Protein AF-A0A834IUK8-F1 (afdb_monomer_lite)

Radius of gyration: 31.17 Å; chains: 1; bounding box: 56×44×109 Å

Sequence (143 aa):
MDMNEETIYEDIDDLLKRHRQEKKDLQAKIQSLKKSIPKGDKKKKKELTDEIAQLERDLEDRHTRELKEVKGTEVELIGNSDTCSESIGDNINENLTEKVPTKVSRAQKRREKKEHEAREREKRILEQAEKNREGPRMEIVYI

pLDDT: mean 74.66, std 20.08, range [35.12, 96.44]

Foldseek 3Di:
DDDPPPVPPQDPVNLVVVLVVVVVVLVVVLVVLCVVDDPPCVPSVVVSVVVSVVVVVVSVVVSVVVVCVSVVVVVVVPPDDDDDDDDPPDPPDPPPPPPPPPPQDPVNVVVVVVVVVVVVVVVVVVVVVVVVCVDPVVPPPPD

Structure (mmCIF, N/CA/C/O backbone):
data_AF-A0A834IUK8-F1
#
_entry.id   AF-A0A834IUK8-F1
#
loop_
_atom_site.group_PDB
_atom_site.id
_atom_site.type_symbol
_atom_site.label_atom_id
_atom_site.label_alt_id
_atom_site.label_comp_id
_atom_site.label_asym_id
_atom_site.label_entity_id
_atom_site.label_seq_id
_atom_site.pdbx_PDB_ins_code
_atom_site.Cartn_x
_atom_site.Cartn_y
_atom_site.Cartn_z
_atom_site.occupancy
_atom_site.B_iso_or_equiv
_atom_site.auth_seq_id
_atom_site.auth_comp_id
_atom_site.auth_asym_id
_atom_site.auth_atom_id
_atom_site.pdbx_PDB_model_num
ATOM 1 N N . MET A 1 1 ? 13.316 -19.960 -39.740 1.00 37.41 1 MET A N 1
ATOM 2 C CA . MET A 1 1 ? 14.353 -19.043 -39.233 1.00 37.41 1 MET A CA 1
ATOM 3 C C . MET A 1 1 ? 13.622 -18.096 -38.315 1.00 37.41 1 MET A C 1
ATOM 5 O O . MET A 1 1 ? 13.048 -17.123 -38.782 1.00 37.41 1 MET A O 1
ATOM 9 N N . ASP A 1 2 ? 13.525 -18.500 -37.055 1.00 50.50 2 ASP A N 1
ATOM 10 C CA . ASP A 1 2 ? 12.909 -17.719 -35.991 1.00 50.50 2 ASP A CA 1
ATOM 11 C C . ASP A 1 2 ? 13.930 -16.689 -35.532 1.00 50.50 2 ASP A C 1
ATOM 13 O O . ASP A 1 2 ? 14.931 -17.072 -34.942 1.00 50.50 2 ASP A O 1
ATOM 17 N N . MET A 1 3 ? 13.713 -15.416 -35.855 1.00 45.50 3 MET A N 1
ATOM 18 C CA . MET A 1 3 ? 14.480 -14.292 -35.308 1.00 45.50 3 MET A CA 1
ATOM 19 C C . MET A 1 3 ? 13.555 -13.072 -35.201 1.00 45.50 3 MET A C 1
ATOM 21 O O . MET A 1 3 ? 13.805 -12.032 -35.800 1.00 45.50 3 MET A O 1
ATOM 25 N N . ASN A 1 4 ? 12.454 -13.212 -34.457 1.00 51.38 4 ASN A N 1
ATOM 26 C CA . ASN A 1 4 ? 11.762 -12.053 -33.890 1.00 51.38 4 ASN A CA 1
ATOM 27 C C . ASN A 1 4 ? 12.427 -11.734 -32.549 1.00 51.38 4 ASN A C 1
ATOM 29 O O . ASN A 1 4 ? 11.867 -11.991 -31.489 1.00 51.38 4 ASN A O 1
ATOM 33 N N . GLU A 1 5 ? 13.650 -11.222 -32.613 1.00 48.97 5 GLU A N 1
ATOM 34 C CA . GLU A 1 5 ? 14.310 -10.582 -31.475 1.00 48.97 5 GLU A CA 1
ATOM 35 C C . GLU A 1 5 ? 14.328 -9.079 -31.756 1.00 48.97 5 GLU A C 1
ATOM 37 O O . GLU A 1 5 ? 15.355 -8.435 -31.947 1.00 48.97 5 GLU A O 1
ATOM 42 N N . GLU A 1 6 ? 13.120 -8.533 -31.890 1.00 45.31 6 GLU A N 1
ATOM 43 C CA . GLU A 1 6 ? 12.898 -7.099 -31.945 1.00 45.31 6 GLU A CA 1
ATOM 44 C C . GLU A 1 6 ? 13.083 -6.605 -30.509 1.00 45.31 6 GLU A C 1
ATOM 46 O O . GLU A 1 6 ? 12.185 -6.690 -29.671 1.00 45.31 6 GLU A O 1
ATOM 51 N N . THR A 1 7 ? 14.308 -6.199 -30.179 1.00 47.12 7 THR A N 1
ATOM 52 C CA . THR A 1 7 ? 14.605 -5.485 -28.939 1.00 47.12 7 THR A CA 1
ATOM 53 C C . THR A 1 7 ? 13.817 -4.181 -28.969 1.00 47.12 7 THR A C 1
ATOM 55 O O . THR A 1 7 ? 14.258 -3.186 -29.546 1.00 47.12 7 THR A O 1
ATOM 58 N N . ILE A 1 8 ? 12.609 -4.212 -28.406 1.00 50.94 8 ILE A N 1
ATOM 59 C CA . ILE A 1 8 ? 11.775 -3.036 -28.187 1.00 50.94 8 ILE A CA 1
ATOM 60 C C . ILE A 1 8 ? 12.541 -2.175 -27.185 1.00 50.94 8 ILE A C 1
ATOM 62 O O . ILE A 1 8 ? 12.572 -2.472 -25.992 1.00 50.94 8 ILE A O 1
ATOM 66 N N . TYR A 1 9 ? 13.199 -1.131 -27.682 1.00 56.94 9 TYR A N 1
ATOM 67 C CA . TYR A 1 9 ? 13.652 -0.032 -26.844 1.00 56.94 9 TYR A CA 1
ATOM 68 C C . TYR A 1 9 ? 12.386 0.640 -26.295 1.00 56.94 9 TYR A C 1
ATOM 70 O O . TYR A 1 9 ? 11.760 1.444 -26.982 1.00 56.94 9 TYR A O 1
ATOM 78 N N . GLU A 1 10 ? 11.946 0.230 -25.100 1.00 64.56 10 GLU A N 1
ATOM 79 C CA . GLU A 1 10 ? 10.909 0.951 -24.358 1.00 64.56 10 GLU A CA 1
ATOM 80 C C . GLU A 1 10 ? 11.438 2.367 -24.101 1.00 64.56 10 GLU A C 1
ATOM 82 O O . GLU A 1 10 ? 12.472 2.542 -23.453 1.00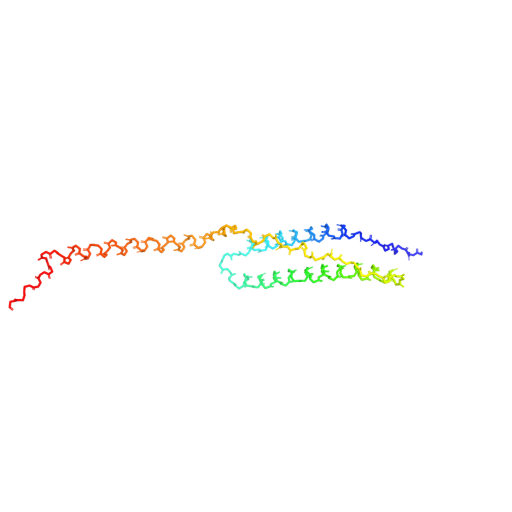 64.56 10 GLU A O 1
ATOM 87 N N . ASP A 1 11 ? 10.738 3.374 -24.626 1.00 80.06 11 ASP A N 1
ATOM 88 C CA . ASP A 1 11 ? 11.012 4.771 -24.302 1.00 80.06 11 ASP A CA 1
ATOM 89 C C . ASP A 1 11 ? 10.885 4.968 -22.781 1.00 80.06 11 ASP A C 1
ATOM 91 O O . ASP A 1 11 ? 9.982 4.411 -22.145 1.00 80.06 11 ASP A O 1
ATOM 95 N N . ILE A 1 12 ? 11.777 5.762 -22.181 1.00 84.00 12 ILE A N 1
ATOM 96 C CA . ILE A 1 12 ? 11.806 6.016 -20.730 1.00 84.00 12 ILE A CA 1
ATOM 97 C C . ILE A 1 12 ? 10.436 6.519 -20.256 1.00 84.00 12 ILE A C 1
ATOM 99 O O . ILE A 1 12 ? 9.963 6.151 -19.177 1.00 84.00 12 ILE A O 1
ATOM 103 N N . ASP A 1 13 ? 9.758 7.317 -21.080 1.00 83.44 13 ASP A N 1
ATOM 104 C CA . ASP A 1 13 ? 8.420 7.820 -20.787 1.00 83.44 13 ASP A CA 1
ATOM 105 C C . ASP A 1 13 ? 7.361 6.712 -20.733 1.00 83.44 13 ASP A C 1
ATOM 107 O O . ASP A 1 13 ? 6.478 6.738 -19.865 1.00 83.44 13 ASP A O 1
ATOM 111 N N . ASP A 1 14 ? 7.440 5.723 -21.621 1.00 87.62 14 ASP A N 1
ATOM 112 C CA . ASP A 1 14 ? 6.528 4.581 -21.643 1.00 87.62 14 ASP A CA 1
ATOM 113 C C . ASP A 1 14 ? 6.815 3.612 -20.491 1.00 87.62 14 ASP A C 1
ATOM 115 O O . ASP A 1 14 ? 5.875 3.173 -19.815 1.00 87.62 14 ASP A O 1
ATOM 119 N N . LEU A 1 15 ? 8.091 3.408 -20.151 1.00 88.38 15 LEU A N 1
ATOM 120 C CA . LEU A 1 15 ? 8.514 2.689 -18.948 1.00 88.38 15 LEU A CA 1
ATOM 121 C C . LEU A 1 15 ? 7.920 3.330 -17.681 1.00 88.38 15 LEU A C 1
ATOM 123 O O . LEU A 1 15 ? 7.297 2.659 -16.853 1.00 88.38 15 LEU A O 1
ATOM 127 N N . LEU A 1 16 ? 8.017 4.657 -17.548 1.00 88.44 16 LEU A N 1
ATOM 128 C CA . LEU A 1 16 ? 7.452 5.391 -16.411 1.00 88.44 16 LEU A CA 1
ATOM 129 C C . LEU A 1 16 ? 5.916 5.356 -16.382 1.00 88.44 16 LEU A C 1
ATOM 131 O O . LEU A 1 16 ? 5.311 5.372 -15.301 1.00 88.44 16 LEU A O 1
ATOM 135 N N . LYS A 1 17 ? 5.241 5.336 -17.539 1.00 92.94 17 LYS A N 1
ATOM 136 C CA . LYS A 1 17 ? 3.782 5.129 -17.605 1.00 92.94 17 LYS A CA 1
ATOM 137 C C . LYS A 1 17 ? 3.416 3.730 -17.111 1.00 92.94 17 LYS A C 1
ATOM 139 O O . LYS A 1 17 ? 2.500 3.618 -16.290 1.00 92.94 17 LYS A O 1
ATOM 144 N N . ARG A 1 18 ? 4.152 2.696 -17.532 1.00 93.75 18 ARG A N 1
ATOM 145 C CA . ARG A 1 18 ? 3.969 1.315 -17.065 1.00 93.75 18 ARG A CA 1
ATOM 146 C C . ARG A 1 18 ? 4.185 1.206 -15.558 1.00 93.75 18 ARG A C 1
ATOM 148 O O . ARG A 1 18 ? 3.300 0.712 -14.864 1.00 93.75 18 ARG A O 1
ATOM 155 N N . HIS A 1 19 ? 5.264 1.776 -15.015 1.00 94.56 19 HIS A N 1
ATOM 156 C CA . HIS A 1 19 ? 5.522 1.797 -13.565 1.00 94.56 19 HIS A CA 1
A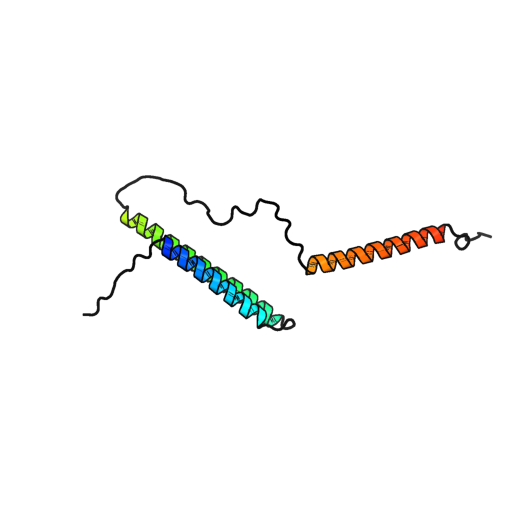TOM 157 C C . HIS A 1 19 ? 4.380 2.442 -12.777 1.00 94.56 19 HIS A C 1
ATOM 159 O O . HIS A 1 19 ? 3.934 1.912 -11.756 1.00 94.56 19 HIS A O 1
ATOM 165 N N . ARG A 1 20 ? 3.849 3.571 -13.265 1.00 95.44 20 ARG A N 1
ATOM 166 C CA . ARG A 1 20 ? 2.686 4.236 -12.656 1.00 95.44 20 ARG A CA 1
ATOM 167 C C . ARG A 1 20 ? 1.441 3.355 -12.679 1.00 95.44 20 ARG A C 1
ATOM 169 O O . ARG A 1 20 ? 0.687 3.360 -11.704 1.00 95.44 20 ARG A O 1
ATOM 176 N N . GLN A 1 21 ? 1.212 2.632 -13.770 1.00 95.31 21 GLN A N 1
ATOM 177 C CA . GLN A 1 21 ? 0.079 1.722 -13.893 1.00 95.31 21 GLN A CA 1
ATOM 178 C C . GLN A 1 21 ? 0.227 0.522 -12.950 1.00 95.31 21 GLN A C 1
ATOM 180 O O . GLN A 1 21 ? -0.675 0.255 -12.160 1.00 95.31 21 GLN A O 1
ATOM 185 N N . GLU A 1 22 ? 1.398 -0.109 -12.916 1.00 94.19 22 GLU A N 1
ATOM 186 C CA . GLU A 1 22 ? 1.690 -1.229 -12.017 1.00 94.19 22 GLU A CA 1
ATOM 187 C C . GLU A 1 22 ? 1.541 -0.845 -10.539 1.00 94.19 22 GLU A C 1
ATOM 189 O O . GLU A 1 22 ? 0.959 -1.600 -9.758 1.00 94.19 22 GLU A O 1
ATOM 194 N N . LYS A 1 23 ? 1.984 0.360 -10.145 1.00 95.50 23 LYS A N 1
ATOM 195 C CA . LYS A 1 23 ? 1.766 0.873 -8.782 1.00 95.50 23 LYS A CA 1
ATOM 196 C C . LYS A 1 23 ? 0.274 1.019 -8.464 1.00 95.50 23 LYS A C 1
ATOM 198 O O . LYS A 1 23 ? -0.152 0.665 -7.363 1.00 95.50 23 LYS A O 1
ATOM 203 N N . LYS A 1 24 ? -0.543 1.507 -9.407 1.00 96.44 24 LYS A N 1
ATOM 204 C CA . LYS A 1 24 ? -2.004 1.615 -9.223 1.00 96.44 24 LYS A CA 1
ATOM 205 C C . LYS A 1 24 ? -2.661 0.243 -9.090 1.00 96.44 24 LYS A C 1
ATOM 207 O O . LYS A 1 24 ? -3.468 0.048 -8.178 1.00 96.44 24 LYS A O 1
ATOM 212 N N . ASP A 1 25 ? -2.292 -0.699 -9.947 1.00 95.06 25 ASP A N 1
ATOM 213 C CA . ASP A 1 25 ? -2.856 -2.049 -9.952 1.00 95.06 25 ASP A CA 1
ATOM 214 C C . ASP A 1 25 ? -2.472 -2.821 -8.688 1.00 95.06 25 ASP A C 1
ATOM 216 O O . ASP A 1 25 ? -3.320 -3.478 -8.072 1.00 95.06 25 ASP A O 1
ATOM 220 N N . LEU A 1 26 ? -1.231 -2.656 -8.216 1.00 95.19 26 LEU A N 1
ATOM 221 C CA . LEU A 1 26 ? -0.795 -3.209 -6.940 1.00 95.19 26 LEU A CA 1
ATOM 222 C C . LEU A 1 26 ? -1.619 -2.634 -5.781 1.00 95.19 26 LEU A C 1
ATOM 224 O O . LEU A 1 26 ? -2.128 -3.394 -4.958 1.00 95.19 26 LEU A O 1
ATOM 228 N N . GLN A 1 27 ? -1.839 -1.317 -5.732 1.00 96.19 27 GLN A N 1
ATOM 229 C CA . GLN A 1 27 ? -2.666 -0.700 -4.688 1.00 96.19 27 GLN A CA 1
ATOM 230 C C . GLN A 1 27 ? -4.127 -1.178 -4.735 1.00 96.19 27 GLN A C 1
ATOM 232 O O . GLN A 1 27 ? -4.724 -1.442 -3.685 1.00 96.19 27 GLN A O 1
ATOM 237 N N . ALA A 1 28 ? -4.707 -1.353 -5.925 1.00 95.81 28 ALA A N 1
ATOM 238 C CA . ALA A 1 28 ? -6.045 -1.923 -6.080 1.00 95.81 28 ALA A CA 1
ATOM 239 C C . ALA A 1 28 ? -6.110 -3.368 -5.549 1.00 95.81 28 ALA A C 1
ATOM 241 O O . ALA A 1 28 ? -7.016 -3.712 -4.776 1.00 95.81 28 ALA A O 1
ATOM 242 N N . LYS A 1 29 ? -5.107 -4.192 -5.876 1.00 95.38 29 LYS A N 1
ATOM 243 C CA . LYS A 1 29 ? -4.969 -5.565 -5.371 1.00 95.38 29 LYS A CA 1
ATOM 244 C C . LYS A 1 29 ? -4.826 -5.593 -3.848 1.00 95.38 29 LYS A C 1
ATOM 246 O O . LYS A 1 29 ? -5.571 -6.316 -3.186 1.00 95.38 29 LYS A O 1
ATOM 251 N N . ILE A 1 30 ? -3.961 -4.754 -3.276 1.00 93.69 30 ILE A N 1
ATOM 252 C CA . ILE A 1 30 ? -3.771 -4.608 -1.824 1.00 93.69 30 ILE A CA 1
ATOM 253 C C . ILE A 1 30 ? -5.094 -4.263 -1.133 1.00 93.69 30 ILE A C 1
ATOM 255 O O . ILE A 1 30 ? -5.431 -4.842 -0.099 1.00 93.69 30 ILE A O 1
ATOM 259 N N . GLN A 1 31 ? -5.869 -3.326 -1.682 1.00 94.12 31 GLN A N 1
ATOM 260 C CA . GLN A 1 31 ? -7.162 -2.956 -1.105 1.00 94.12 31 GLN A CA 1
ATOM 261 C C . GLN A 1 31 ? -8.167 -4.110 -1.141 1.00 94.12 31 GLN A C 1
ATOM 263 O O . GLN A 1 31 ? -8.905 -4.292 -0.172 1.00 94.12 31 GLN A O 1
ATOM 268 N N . SER A 1 32 ? -8.199 -4.885 -2.227 1.00 93.12 32 SER A N 1
ATOM 269 C CA . SER A 1 32 ? -9.041 -6.080 -2.335 1.00 93.12 32 SER A CA 1
ATOM 270 C C . SER A 1 32 ? -8.651 -7.135 -1.293 1.00 93.12 32 SER A C 1
ATOM 272 O O . SER A 1 32 ? -9.495 -7.581 -0.514 1.00 93.12 32 SER A O 1
ATOM 274 N N . LEU A 1 33 ? -7.353 -7.435 -1.181 1.00 88.75 33 LEU A N 1
ATOM 275 C CA . LEU A 1 33 ? -6.805 -8.374 -0.198 1.00 88.75 33 LEU A CA 1
ATOM 276 C C . LEU A 1 33 ? -7.097 -7.935 1.242 1.00 88.75 33 LEU A C 1
ATOM 278 O O . LEU A 1 33 ? -7.543 -8.728 2.063 1.00 88.75 33 LEU A O 1
ATOM 282 N N . LYS A 1 34 ? -6.948 -6.646 1.562 1.00 91.25 34 LYS A N 1
ATOM 283 C CA . LYS A 1 34 ? -7.290 -6.116 2.894 1.00 91.25 34 LYS A CA 1
ATOM 284 C C . LYS A 1 34 ? -8.780 -6.255 3.223 1.00 91.25 34 LYS A C 1
ATOM 286 O O . LYS A 1 34 ? -9.124 -6.382 4.398 1.00 91.25 34 LYS A O 1
ATOM 291 N N . LYS A 1 35 ? -9.664 -6.191 2.220 1.00 90.69 35 LYS A N 1
ATOM 292 C CA . LYS A 1 35 ? -11.122 -6.318 2.391 1.00 90.69 35 LYS A CA 1
ATOM 293 C C . LYS A 1 35 ? -11.581 -7.769 2.532 1.00 90.69 35 LYS A C 1
ATOM 295 O O . LYS A 1 35 ? -12.602 -7.990 3.177 1.00 90.69 35 LYS A O 1
ATOM 300 N N . SER A 1 36 ? -10.860 -8.733 1.957 1.00 89.75 36 SER A N 1
ATOM 301 C CA . SER A 1 36 ? -11.225 -10.153 2.036 1.00 89.75 36 SER A CA 1
ATOM 302 C C . SER A 1 36 ? -10.977 -10.759 3.422 1.00 89.75 36 SER A C 1
ATOM 304 O O . SER A 1 36 ? -11.632 -11.736 3.785 1.00 89.75 36 SER A O 1
ATOM 306 N N . ILE A 1 37 ? -10.088 -10.168 4.231 1.00 90.00 37 ILE A N 1
ATOM 307 C CA . ILE A 1 37 ? -9.819 -10.643 5.593 1.00 90.00 37 ILE A CA 1
ATOM 308 C C . ILE A 1 37 ? -10.924 -10.187 6.564 1.00 90.00 37 ILE A C 1
ATOM 310 O O . ILE A 1 37 ? -11.161 -8.983 6.726 1.00 90.00 37 ILE A O 1
ATOM 314 N N . PRO A 1 38 ? -11.546 -11.111 7.318 1.00 91.56 38 PRO A N 1
ATOM 315 C CA . PRO A 1 38 ? -12.455 -10.762 8.403 1.00 91.56 38 PRO A CA 1
ATOM 316 C C . PRO A 1 38 ? -11.763 -9.948 9.507 1.00 91.56 38 PRO A C 1
ATOM 318 O O . PRO A 1 38 ? -10.639 -10.231 9.913 1.00 91.56 38 PRO A O 1
ATOM 321 N N . LYS A 1 39 ? -12.473 -8.972 10.090 1.00 86.19 39 LYS A N 1
ATOM 322 C CA . LYS A 1 39 ? -11.921 -8.027 11.089 1.00 86.19 39 LYS A CA 1
ATOM 323 C C . LYS A 1 39 ? -11.303 -8.684 12.338 1.00 86.19 39 LYS A C 1
ATOM 325 O O . LYS A 1 39 ? -10.510 -8.035 13.017 1.00 86.19 39 LYS A O 1
ATOM 330 N N . GLY A 1 40 ? -11.692 -9.919 12.659 1.00 86.94 40 GLY A N 1
ATOM 331 C CA . GLY A 1 40 ? -11.226 -10.665 13.832 1.00 86.94 40 GLY A CA 1
ATOM 332 C C . GLY A 1 40 ? -10.015 -11.570 13.587 1.00 86.94 40 GLY A C 1
ATOM 333 O O . GLY A 1 40 ? -9.383 -11.989 14.555 1.00 86.94 40 GLY A O 1
ATOM 334 N N . ASP A 1 41 ? -9.661 -11.851 12.330 1.00 91.31 41 ASP A N 1
ATOM 335 C CA . ASP A 1 41 ? -8.596 -12.802 11.999 1.00 91.31 41 ASP A CA 1
ATOM 336 C C . ASP A 1 41 ? -7.222 -12.111 12.014 1.00 91.31 41 ASP A C 1
ATOM 338 O O . ASP A 1 41 ? -6.682 -11.666 10.998 1.00 91.31 41 ASP A O 1
ATOM 342 N N . LYS A 1 42 ? -6.673 -11.949 13.225 1.00 90.75 42 LYS A N 1
ATOM 343 C CA . LYS A 1 42 ? -5.404 -11.239 13.455 1.00 90.75 42 LYS A CA 1
ATOM 344 C C . LYS A 1 42 ? -4.208 -11.934 12.807 1.00 90.75 42 LYS A C 1
ATOM 346 O O . LYS A 1 42 ? -3.278 -11.241 12.401 1.00 90.75 42 LYS A O 1
ATOM 351 N N . LYS A 1 43 ? -4.229 -13.268 12.725 1.00 92.50 43 LYS A N 1
ATOM 352 C CA . LYS A 1 43 ? -3.129 -14.053 12.158 1.00 92.50 43 LYS A CA 1
ATOM 353 C C . LYS A 1 43 ? -3.024 -13.791 10.659 1.00 92.50 43 LYS A C 1
ATOM 355 O O . LYS A 1 43 ? -2.001 -13.277 10.218 1.00 92.50 43 LYS A O 1
ATOM 360 N N . LYS A 1 44 ? -4.126 -13.981 9.926 1.00 90.75 44 LYS A N 1
ATOM 361 C CA . LYS A 1 44 ? -4.168 -13.692 8.486 1.00 90.75 44 LYS A CA 1
ATOM 362 C C . LYS A 1 44 ? -3.883 -12.232 8.182 1.00 90.75 44 LYS A C 1
ATOM 364 O O . LYS A 1 44 ? -3.193 -11.932 7.223 1.00 90.75 44 LYS A O 1
ATOM 369 N N . LYS A 1 45 ? -4.368 -11.302 9.012 1.00 92.12 45 LYS A N 1
ATOM 370 C CA . LYS A 1 45 ? -4.075 -9.874 8.835 1.00 92.12 45 LYS A CA 1
ATOM 371 C C . LYS A 1 45 ? -2.584 -9.553 8.946 1.00 92.12 45 LYS A C 1
ATOM 373 O O . LYS A 1 45 ? -2.115 -8.677 8.223 1.00 92.12 45 LYS A O 1
ATOM 378 N N . LYS A 1 46 ? -1.863 -10.217 9.852 1.00 92.88 46 LYS A N 1
ATOM 379 C CA . LYS A 1 46 ? -0.414 -10.056 9.981 1.00 92.88 46 LYS A CA 1
ATOM 380 C C . LYS A 1 46 ? 0.297 -10.626 8.754 1.00 92.88 46 LYS A C 1
ATOM 382 O O . LYS A 1 46 ? 1.010 -9.880 8.103 1.00 92.88 46 LYS A O 1
ATOM 387 N N . GLU A 1 47 ? -0.001 -11.875 8.400 1.00 93.50 47 GLU A N 1
ATOM 388 C CA . GLU A 1 47 ? 0.567 -12.548 7.222 1.00 93.50 47 GLU A CA 1
ATOM 389 C C . GLU A 1 47 ? 0.354 -11.724 5.945 1.00 93.50 47 GLU A C 1
ATOM 391 O O . GLU A 1 47 ? 1.308 -11.453 5.227 1.00 93.50 47 GLU A O 1
ATOM 396 N N . LEU A 1 48 ? -0.861 -11.210 5.721 1.00 93.56 48 LEU A N 1
ATOM 397 C CA . LEU A 1 48 ? -1.135 -10.355 4.566 1.00 93.56 48 LEU A CA 1
ATOM 398 C C . LEU A 1 48 ? -0.395 -9.015 4.627 1.00 93.56 48 LEU A C 1
ATOM 400 O O . LEU A 1 48 ? -0.037 -8.476 3.592 1.00 93.56 48 LEU A O 1
ATOM 404 N N . THR A 1 49 ? -0.172 -8.446 5.814 1.00 91.94 49 THR A N 1
ATOM 405 C CA . THR A 1 49 ? 0.603 -7.198 5.935 1.00 91.94 49 THR A CA 1
ATOM 406 C C . THR A 1 49 ? 2.068 -7.428 5.570 1.00 91.94 49 THR A C 1
ATOM 408 O O . THR A 1 49 ? 2.641 -6.606 4.859 1.00 91.94 49 THR A O 1
ATOM 411 N N . ASP A 1 50 ? 2.640 -8.546 6.017 1.00 93.44 50 ASP A N 1
ATOM 412 C CA . ASP A 1 50 ? 4.016 -8.936 5.705 1.00 93.44 50 ASP A CA 1
ATOM 413 C C . ASP A 1 50 ? 4.162 -9.236 4.196 1.00 93.44 50 ASP A C 1
ATOM 415 O O . ASP A 1 50 ? 5.084 -8.736 3.554 1.00 93.44 50 ASP A O 1
ATOM 419 N N . GLU A 1 51 ? 3.196 -9.949 3.602 1.00 94.31 51 GLU A N 1
ATOM 420 C CA . GLU A 1 51 ? 3.140 -10.218 2.156 1.00 94.31 51 GLU A CA 1
ATOM 421 C C . GLU A 1 51 ? 3.007 -8.927 1.332 1.00 94.31 51 GLU A C 1
ATOM 423 O O . GLU A 1 51 ? 3.702 -8.750 0.336 1.00 94.31 51 GLU A O 1
ATOM 428 N N . ILE A 1 52 ? 2.159 -7.984 1.756 1.00 93.62 52 ILE A N 1
ATOM 429 C CA . ILE A 1 52 ? 2.025 -6.679 1.090 1.00 93.62 52 ILE A CA 1
ATOM 430 C C . ILE A 1 52 ? 3.355 -5.920 1.109 1.00 93.62 52 ILE A C 1
ATOM 432 O O . ILE A 1 52 ? 3.747 -5.369 0.085 1.00 93.62 52 ILE A O 1
ATOM 436 N N . ALA A 1 53 ? 4.056 -5.914 2.246 1.00 92.38 53 ALA A N 1
ATOM 437 C CA . ALA A 1 53 ? 5.346 -5.241 2.365 1.00 92.38 53 ALA A CA 1
ATOM 438 C C . ALA A 1 53 ? 6.413 -5.871 1.455 1.00 92.38 53 ALA A C 1
ATOM 440 O O . ALA A 1 53 ? 7.264 -5.157 0.924 1.00 92.38 53 ALA A O 1
ATOM 441 N N . GLN A 1 54 ? 6.363 -7.191 1.261 1.00 95.50 54 GLN A N 1
ATOM 442 C CA . GLN A 1 54 ? 7.220 -7.881 0.302 1.00 95.50 54 GLN A CA 1
ATOM 443 C C . GLN A 1 54 ? 6.868 -7.496 -1.140 1.00 95.50 54 GLN A C 1
ATOM 445 O O . GLN A 1 54 ? 7.748 -7.080 -1.882 1.00 95.50 54 GLN A O 1
ATOM 450 N N . LEU A 1 55 ? 5.586 -7.534 -1.517 1.00 93.25 55 LEU A N 1
ATOM 451 C CA . LEU A 1 55 ? 5.138 -7.175 -2.868 1.00 93.25 55 LEU A CA 1
ATOM 452 C C . LEU A 1 55 ? 5.467 -5.722 -3.248 1.00 93.25 55 LEU A C 1
ATOM 454 O O . LEU A 1 55 ? 5.823 -5.454 -4.393 1.00 93.25 55 LEU A O 1
ATOM 458 N N . GLU A 1 56 ? 5.335 -4.781 -2.309 1.00 93.06 56 GLU A N 1
ATOM 459 C CA . GLU A 1 56 ? 5.691 -3.374 -2.534 1.00 93.06 56 GLU A CA 1
ATOM 460 C C . GLU A 1 56 ? 7.203 -3.198 -2.724 1.00 93.06 56 GLU A C 1
ATOM 462 O O . GLU A 1 56 ? 7.620 -2.448 -3.606 1.00 93.06 56 GLU A O 1
ATOM 467 N N . ARG A 1 57 ? 8.019 -3.921 -1.947 1.00 94.44 57 ARG A N 1
ATOM 468 C CA . ARG A 1 57 ? 9.480 -3.907 -2.084 1.00 94.44 57 ARG A CA 1
ATOM 469 C C . ARG A 1 57 ? 9.927 -4.507 -3.409 1.00 94.44 57 ARG A C 1
ATOM 471 O O . ARG A 1 57 ? 10.668 -3.861 -4.133 1.00 94.44 57 ARG A O 1
ATOM 478 N N . ASP A 1 58 ? 9.428 -5.691 -3.748 1.00 94.31 58 ASP A N 1
ATOM 479 C CA . ASP A 1 58 ? 9.798 -6.384 -4.981 1.00 94.31 58 ASP A CA 1
ATOM 480 C C . ASP A 1 58 ? 9.423 -5.548 -6.216 1.00 94.31 58 ASP A C 1
ATOM 482 O O . ASP A 1 58 ? 10.152 -5.523 -7.207 1.00 94.31 58 ASP A O 1
ATOM 486 N N . LEU A 1 59 ? 8.294 -4.827 -6.173 1.00 94.81 59 LEU A N 1
ATOM 487 C CA . LEU A 1 59 ? 7.912 -3.917 -7.251 1.00 94.81 59 LEU A CA 1
ATOM 488 C C . LEU A 1 59 ? 8.899 -2.750 -7.387 1.00 94.81 59 LEU A C 1
ATOM 490 O O . LEU A 1 59 ? 9.339 -2.463 -8.497 1.00 94.81 59 LEU A O 1
ATOM 494 N N . GLU A 1 60 ? 9.250 -2.102 -6.277 1.00 92.62 60 GLU A N 1
ATOM 495 C CA . GLU A 1 60 ? 10.184 -0.973 -6.269 1.00 92.62 60 GLU A CA 1
ATOM 496 C C . GLU A 1 60 ? 11.599 -1.405 -6.686 1.00 92.62 60 GLU A C 1
ATOM 498 O O . GLU A 1 60 ? 12.235 -0.745 -7.506 1.00 92.62 60 GLU A O 1
ATOM 503 N N . ASP A 1 61 ? 12.071 -2.556 -6.210 1.00 93.69 61 ASP A N 1
ATOM 504 C CA . ASP A 1 61 ? 13.367 -3.121 -6.589 1.00 93.69 61 ASP A CA 1
ATOM 505 C C . ASP A 1 61 ? 13.417 -3.422 -8.097 1.00 93.69 61 ASP A C 1
ATOM 507 O O . ASP A 1 61 ? 14.408 -3.113 -8.763 1.00 93.69 61 ASP A O 1
ATOM 511 N N . ARG A 1 62 ? 12.328 -3.943 -8.681 1.00 94.25 62 ARG A N 1
ATOM 512 C CA . ARG A 1 62 ? 12.232 -4.120 -10.140 1.00 94.25 62 ARG A CA 1
ATOM 513 C C . ARG A 1 62 ? 12.234 -2.787 -10.882 1.00 94.25 62 ARG A C 1
ATOM 515 O O . ARG A 1 62 ? 13.021 -2.635 -11.809 1.00 94.25 62 ARG A O 1
ATOM 522 N N . HIS A 1 63 ? 11.414 -1.819 -10.466 1.00 93.62 63 HIS A N 1
ATOM 523 C CA . HIS A 1 63 ? 11.342 -0.498 -11.112 1.00 93.62 63 HIS A CA 1
ATOM 524 C C . HIS A 1 63 ? 12.686 0.232 -11.059 1.00 93.62 63 HIS A C 1
ATOM 526 O O . HIS A 1 63 ? 13.126 0.797 -12.058 1.00 93.62 63 HIS A O 1
ATOM 532 N N . THR A 1 64 ? 13.380 0.178 -9.922 1.00 90.00 64 THR A N 1
ATOM 533 C CA . THR A 1 64 ? 14.704 0.795 -9.763 1.00 90.00 64 THR A CA 1
ATOM 534 C C . THR A 1 64 ? 15.763 0.111 -10.623 1.00 90.00 64 THR A C 1
ATOM 536 O O . THR A 1 64 ? 16.623 0.798 -11.174 1.00 90.00 64 THR A O 1
ATOM 539 N N . ARG 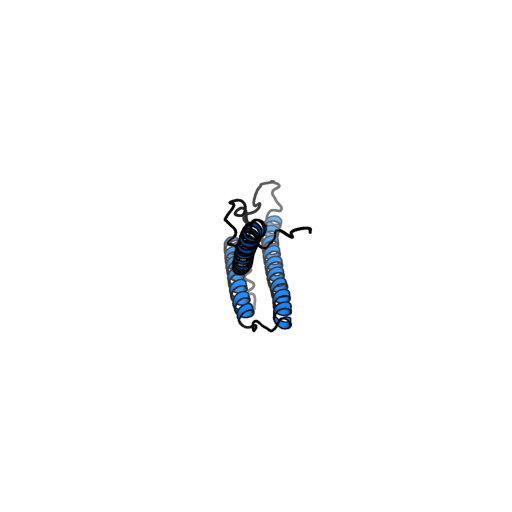A 1 65 ? 15.707 -1.219 -10.771 1.00 90.50 65 ARG A N 1
ATOM 540 C CA . ARG A 1 65 ? 16.596 -1.960 -11.668 1.00 90.50 65 ARG A CA 1
ATOM 541 C C . ARG A 1 65 ? 16.333 -1.614 -13.131 1.00 90.50 65 ARG A C 1
ATOM 543 O O . ARG A 1 65 ? 17.284 -1.272 -13.818 1.00 90.50 65 ARG A O 1
ATOM 550 N N . GLU A 1 66 ? 15.077 -1.614 -13.571 1.00 88.81 66 GLU A N 1
ATOM 551 C CA . GLU A 1 66 ? 14.696 -1.255 -14.946 1.00 88.81 66 GLU A CA 1
ATOM 552 C C . GLU A 1 66 ? 15.158 0.171 -15.297 1.00 88.81 66 GLU A C 1
ATOM 554 O O . G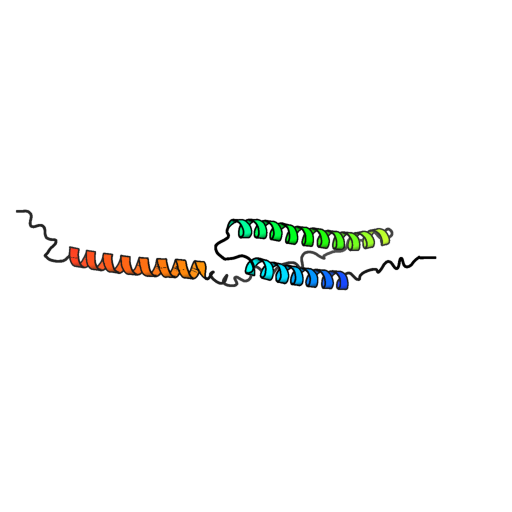LU A 1 66 ? 15.752 0.399 -16.345 1.00 88.81 66 GLU A O 1
ATOM 559 N N . LEU A 1 67 ? 14.996 1.132 -14.378 1.00 87.50 67 LEU A N 1
ATOM 560 C CA . LEU A 1 67 ? 15.500 2.497 -14.575 1.00 87.50 67 LEU A CA 1
ATOM 561 C C . LEU A 1 67 ? 17.031 2.571 -14.637 1.00 87.50 67 LEU A C 1
ATOM 563 O O . LEU A 1 67 ? 17.570 3.396 -15.372 1.00 87.50 67 LEU A O 1
ATOM 567 N N . LYS A 1 68 ? 17.742 1.753 -13.852 1.00 87.12 68 LYS A N 1
ATOM 568 C CA . LYS A 1 68 ? 19.210 1.678 -13.904 1.00 87.12 68 LYS A CA 1
ATOM 569 C C . LYS A 1 68 ? 19.698 1.023 -15.186 1.00 87.12 68 LYS A C 1
ATOM 571 O O . LYS A 1 68 ? 20.710 1.468 -15.706 1.00 87.12 68 LYS A O 1
ATOM 576 N N . GLU A 1 69 ? 19.008 -0.003 -15.671 1.00 85.31 69 GLU A N 1
ATOM 577 C CA . GLU A 1 69 ? 19.332 -0.679 -16.926 1.00 85.31 69 GLU A CA 1
ATOM 578 C C . GLU A 1 69 ? 19.186 0.296 -18.091 1.00 85.31 69 GLU A C 1
ATOM 580 O O . GLU A 1 69 ? 20.158 0.497 -18.805 1.00 85.31 69 GLU A O 1
ATOM 585 N N . VAL A 1 70 ? 18.062 1.014 -18.200 1.00 80.06 70 VAL A N 1
ATOM 586 C CA . VAL A 1 70 ? 17.867 1.990 -19.286 1.00 80.06 70 VAL A CA 1
ATOM 587 C C . VAL A 1 70 ? 18.885 3.139 -19.223 1.00 80.06 70 VAL A C 1
ATOM 589 O O . VAL A 1 70 ? 19.510 3.467 -20.231 1.00 80.06 70 VAL A O 1
ATOM 592 N N . LYS A 1 71 ? 19.151 3.693 -18.031 1.00 74.19 71 LYS A N 1
ATOM 593 C CA . LYS A 1 71 ? 20.186 4.731 -17.846 1.00 74.19 71 LYS A CA 1
ATOM 594 C C . LYS A 1 71 ? 21.608 4.207 -18.079 1.00 74.19 71 LYS A C 1
ATOM 596 O O . LYS A 1 71 ? 22.457 4.930 -18.581 1.00 74.19 71 LYS A O 1
ATOM 601 N N . GLY A 1 72 ? 21.890 2.966 -17.693 1.00 63.53 72 GLY A N 1
ATOM 602 C CA . GLY A 1 72 ? 23.192 2.323 -17.875 1.00 63.53 72 GLY A CA 1
ATOM 603 C C . GLY A 1 72 ? 23.471 1.990 -19.338 1.00 63.53 72 GLY A C 1
ATOM 604 O O . GLY A 1 72 ? 24.581 2.218 -19.810 1.00 63.53 72 GLY A O 1
ATOM 605 N N . THR A 1 73 ? 22.452 1.546 -20.080 1.00 57.97 73 THR A N 1
ATOM 606 C CA . THR A 1 73 ? 22.545 1.339 -21.530 1.00 57.97 73 THR A CA 1
ATOM 607 C C . THR A 1 73 ? 22.756 2.647 -22.286 1.00 57.97 73 THR A C 1
ATOM 609 O O . THR A 1 73 ? 23.484 2.666 -23.274 1.00 57.97 73 THR A O 1
ATOM 612 N N . GLU A 1 74 ? 22.199 3.760 -21.797 1.00 55.06 74 GLU A N 1
ATOM 613 C CA . GLU A 1 74 ? 22.461 5.092 -22.354 1.00 55.06 74 GLU A CA 1
ATOM 614 C C . GLU A 1 74 ? 23.942 5.487 -22.188 1.00 55.06 74 GLU A C 1
ATOM 616 O O . GLU A 1 74 ? 24.549 6.023 -23.112 1.00 55.06 74 GLU A O 1
ATOM 621 N N . VAL A 1 75 ? 24.572 5.128 -21.062 1.00 52.88 75 VAL A N 1
ATOM 622 C CA . VAL A 1 75 ? 25.998 5.399 -20.797 1.00 52.88 75 VAL A CA 1
ATOM 623 C C . VAL A 1 75 ? 26.941 4.504 -21.618 1.00 52.88 75 VAL A C 1
ATOM 625 O O . VAL A 1 75 ? 27.975 4.989 -22.072 1.00 52.88 75 VAL A O 1
ATOM 628 N N . GLU A 1 76 ? 26.604 3.235 -21.877 1.00 48.28 76 GLU A N 1
ATOM 629 C CA . GLU A 1 76 ? 27.430 2.357 -22.735 1.00 48.28 76 GLU A CA 1
ATOM 630 C C . GLU A 1 76 ? 27.383 2.747 -24.226 1.00 48.28 76 GLU A C 1
ATOM 632 O O . GLU A 1 76 ? 28.368 2.563 -24.943 1.00 48.28 76 GLU A O 1
ATOM 637 N N . LEU A 1 77 ? 26.291 3.364 -24.693 1.00 49.34 77 LEU A N 1
ATOM 638 C CA . LEU A 1 77 ? 26.194 3.960 -26.034 1.00 49.34 77 LEU A CA 1
ATOM 639 C C . LEU A 1 77 ? 26.956 5.297 -26.154 1.00 49.34 77 LEU A C 1
ATOM 641 O O . LEU A 1 77 ? 27.369 5.672 -27.252 1.00 49.34 77 LEU A O 1
ATOM 645 N N . ILE A 1 78 ? 27.197 5.990 -25.034 1.00 45.38 78 ILE A N 1
ATOM 646 C CA . ILE A 1 78 ? 27.915 7.276 -24.942 1.00 45.38 78 ILE A CA 1
ATOM 647 C C . ILE A 1 78 ? 29.353 7.052 -24.427 1.00 45.38 78 ILE A C 1
ATOM 649 O O . ILE A 1 78 ? 29.962 7.899 -23.782 1.00 45.38 78 ILE A O 1
ATOM 653 N N . GLY A 1 79 ? 29.986 5.932 -24.782 1.00 40.59 79 GLY A N 1
ATOM 654 C CA . GLY A 1 79 ? 31.428 5.713 -24.591 1.00 40.59 79 GLY A CA 1
ATOM 655 C C . GLY A 1 79 ? 32.330 6.605 -25.464 1.00 40.59 79 GLY A C 1
ATOM 656 O O . GLY A 1 79 ? 33.420 6.180 -25.829 1.00 40.59 79 GLY A O 1
ATOM 657 N N . ASN A 1 80 ? 31.869 7.803 -25.847 1.00 45.47 80 ASN A N 1
ATOM 658 C CA . ASN A 1 80 ? 32.573 8.739 -26.722 1.00 45.47 80 ASN A CA 1
ATOM 659 C C . ASN A 1 80 ? 32.364 10.228 -26.383 1.00 45.47 80 ASN A C 1
ATOM 661 O O . ASN A 1 80 ? 32.718 11.078 -27.199 1.00 45.47 80 ASN A O 1
ATOM 665 N N . SER A 1 81 ? 31.824 10.587 -25.214 1.00 35.44 81 SER A N 1
ATOM 666 C CA . SER A 1 81 ? 31.901 11.983 -24.769 1.00 35.44 81 SER A CA 1
ATOM 667 C C . SER A 1 81 ? 31.813 12.108 -23.256 1.00 35.44 81 SER A C 1
ATOM 669 O O . SER A 1 81 ? 30.735 12.057 -22.669 1.00 35.44 81 SER A O 1
ATOM 671 N N . ASP A 1 82 ? 32.970 12.352 -22.646 1.00 49.31 82 ASP A N 1
ATOM 672 C CA . ASP A 1 82 ? 33.084 13.056 -21.376 1.00 49.31 82 ASP A CA 1
ATOM 673 C C . ASP A 1 82 ? 32.268 14.350 -21.436 1.00 49.31 82 ASP A C 1
ATOM 675 O O . ASP A 1 82 ? 32.688 15.320 -22.067 1.00 49.31 82 ASP A O 1
ATOM 679 N N . THR A 1 83 ? 31.117 14.410 -20.770 1.00 35.25 83 THR A N 1
ATOM 680 C CA . THR A 1 83 ? 30.621 15.672 -20.210 1.00 35.25 83 THR A CA 1
ATOM 681 C C . THR A 1 83 ? 29.672 15.394 -19.052 1.00 35.25 83 THR A C 1
ATOM 683 O O . THR A 1 83 ? 28.583 14.851 -19.213 1.00 35.25 83 THR A O 1
ATOM 686 N N . CYS A 1 84 ? 30.096 15.811 -17.865 1.00 46.62 84 CYS A N 1
ATOM 687 C CA . CYS A 1 84 ? 29.241 16.026 -16.712 1.00 46.62 84 CYS A CA 1
ATOM 688 C C . CYS A 1 84 ? 28.052 16.927 -17.096 1.00 46.62 84 CYS A C 1
ATOM 690 O O . CYS A 1 84 ? 28.275 18.065 -17.499 1.00 46.62 84 CYS A O 1
ATOM 692 N N . SER A 1 85 ? 26.812 16.469 -16.926 1.00 37.25 85 SER A N 1
ATOM 693 C CA . SER A 1 85 ? 25.633 17.342 -16.804 1.00 37.25 85 SER A CA 1
ATOM 694 C C . SER A 1 85 ? 24.487 16.501 -16.218 1.00 37.25 85 SER A C 1
ATOM 696 O O . SER A 1 85 ? 24.088 15.503 -16.798 1.00 37.25 85 SER A O 1
ATOM 698 N N . GLU A 1 86 ? 24.200 16.606 -14.922 1.00 35.12 86 GLU A N 1
ATOM 699 C CA . GLU A 1 86 ? 23.328 17.610 -14.295 1.00 35.12 86 GLU A CA 1
ATOM 700 C C . GLU A 1 86 ? 21.882 17.093 -14.175 1.00 35.12 86 GLU A C 1
ATOM 702 O O . GLU A 1 86 ? 21.176 16.868 -15.148 1.00 35.12 86 GLU A O 1
ATOM 707 N N . SER A 1 87 ? 21.472 16.907 -12.918 1.00 46.25 87 SER A N 1
ATOM 708 C CA . SER A 1 87 ? 20.093 17.029 -12.440 1.00 46.25 87 SER A CA 1
ATOM 709 C C . SER A 1 87 ? 18.993 16.201 -13.119 1.00 46.25 87 SER A C 1
ATOM 711 O O . SER A 1 87 ? 18.165 16.729 -13.849 1.00 46.25 87 SER A O 1
ATOM 713 N N . ILE A 1 88 ? 18.830 14.950 -12.676 1.00 44.56 88 ILE A N 1
ATOM 714 C CA . ILE A 1 88 ? 17.481 14.401 -12.424 1.00 44.56 88 ILE A CA 1
ATOM 715 C C . ILE A 1 88 ? 17.476 13.831 -11.004 1.00 44.56 88 ILE A C 1
ATOM 717 O O . ILE A 1 88 ? 17.342 12.630 -10.766 1.00 44.56 88 ILE A O 1
ATOM 721 N N . GLY A 1 89 ? 17.729 14.733 -10.057 1.00 38.78 89 GLY A N 1
ATOM 722 C CA . GLY A 1 89 ? 17.366 14.534 -8.665 1.00 38.78 89 GLY A CA 1
ATOM 723 C C . GLY A 1 89 ? 15.849 14.610 -8.538 1.00 38.78 89 GLY A C 1
ATOM 724 O O . GLY A 1 89 ? 15.218 15.539 -9.037 1.00 38.78 89 GLY A O 1
ATOM 725 N N . ASP A 1 90 ? 15.289 13.594 -7.895 1.00 39.91 90 ASP A N 1
ATOM 726 C CA . ASP A 1 90 ? 14.142 13.725 -7.006 1.00 39.91 90 ASP A CA 1
ATOM 727 C C . ASP A 1 90 ? 12.908 14.434 -7.576 1.00 39.91 90 ASP A C 1
ATOM 729 O O . ASP A 1 90 ? 12.512 15.518 -7.160 1.00 39.91 90 ASP A O 1
ATOM 733 N N . ASN A 1 91 ? 12.188 13.732 -8.452 1.00 45.69 91 ASN A N 1
ATOM 734 C CA . ASN A 1 91 ? 10.743 13.933 -8.576 1.00 45.69 91 ASN A CA 1
ATOM 735 C C . ASN A 1 91 ? 9.966 12.774 -7.942 1.00 45.69 91 ASN A C 1
ATOM 737 O O . ASN A 1 91 ? 9.032 12.221 -8.516 1.00 45.69 91 ASN A O 1
ATOM 741 N N . ILE A 1 92 ? 10.365 12.394 -6.726 1.00 44.16 92 ILE A N 1
ATOM 742 C CA . ILE A 1 92 ? 9.497 11.666 -5.807 1.00 44.16 92 ILE A CA 1
ATOM 743 C C . ILE A 1 92 ? 9.547 12.392 -4.461 1.00 44.16 92 ILE A C 1
ATOM 745 O O . ILE A 1 92 ? 10.412 12.158 -3.628 1.00 44.16 92 ILE A O 1
ATOM 749 N N . ASN A 1 93 ? 8.511 13.207 -4.253 1.00 46.59 93 ASN A N 1
ATOM 750 C CA . ASN A 1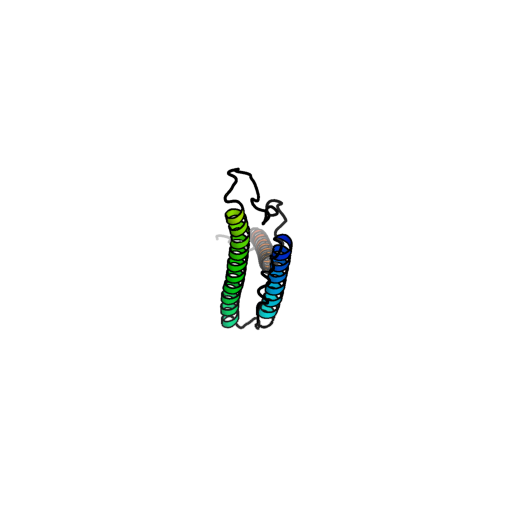 93 ? 7.969 13.599 -2.951 1.00 46.59 93 ASN A CA 1
ATOM 751 C C . ASN A 1 93 ? 8.530 14.839 -2.226 1.00 46.59 93 ASN A C 1
ATOM 753 O O . ASN A 1 93 ? 8.637 14.841 -1.004 1.00 46.59 93 ASN A O 1
ATOM 757 N N . GLU A 1 94 ? 8.685 15.962 -2.929 1.00 41.56 94 GLU A N 1
ATOM 758 C CA . GLU A 1 94 ? 8.603 17.294 -2.298 1.00 41.56 94 GLU A CA 1
ATOM 759 C C . GLU A 1 94 ? 7.175 17.870 -2.338 1.00 41.56 94 GLU A C 1
ATOM 761 O O . GLU A 1 94 ? 6.907 18.984 -2.773 1.00 41.56 94 GLU A O 1
ATOM 766 N N . ASN A 1 95 ? 6.211 17.092 -1.840 1.00 38.50 95 ASN A N 1
ATOM 767 C CA . ASN A 1 95 ? 4.905 17.626 -1.445 1.00 38.50 95 ASN A CA 1
ATOM 768 C C . ASN A 1 95 ? 4.542 17.175 -0.019 1.00 38.50 95 ASN A C 1
ATOM 770 O O . ASN A 1 95 ? 3.437 16.712 0.259 1.00 38.50 95 ASN A O 1
ATOM 774 N N . LEU A 1 96 ? 5.522 17.265 0.891 1.00 44.22 96 LEU A N 1
ATOM 775 C CA . LEU A 1 96 ? 5.355 16.952 2.316 1.00 44.22 96 LEU A CA 1
ATOM 776 C C . LEU A 1 96 ? 5.867 18.064 3.250 1.00 44.22 96 LEU A C 1
ATOM 778 O O . LEU A 1 96 ? 6.253 17.802 4.386 1.00 44.22 96 LEU A O 1
ATOM 782 N N . THR A 1 97 ? 5.852 19.320 2.804 1.00 41.12 97 THR A N 1
ATOM 783 C CA . THR A 1 97 ? 6.177 20.475 3.666 1.00 41.12 97 THR A CA 1
ATOM 784 C C . THR A 1 97 ? 5.163 21.612 3.609 1.00 41.12 97 THR A C 1
ATOM 786 O O . THR A 1 97 ? 5.348 22.618 4.290 1.00 41.12 97 THR A O 1
ATOM 789 N N . GLU A 1 98 ? 4.013 21.431 2.959 1.00 45.12 98 GLU A N 1
ATOM 790 C CA . GLU A 1 98 ? 2.819 22.102 3.461 1.00 45.12 98 GLU A CA 1
ATOM 791 C C . GLU A 1 98 ? 2.310 21.293 4.650 1.00 45.12 98 GLU A C 1
ATOM 793 O O . GLU A 1 98 ? 2.107 20.082 4.558 1.00 45.12 98 GLU A O 1
ATOM 798 N N . LYS A 1 99 ? 2.125 21.958 5.795 1.00 50.38 99 LYS A N 1
ATOM 799 C CA . LYS A 1 99 ? 1.402 21.428 6.956 1.00 50.38 99 LYS A CA 1
ATOM 800 C C . LYS A 1 99 ? -0.053 21.164 6.557 1.00 50.38 99 LYS A C 1
ATOM 802 O O . LYS A 1 99 ? -0.964 21.854 7.006 1.00 50.38 99 LYS A O 1
ATOM 807 N N . VAL A 1 100 ? -0.292 20.170 5.708 1.00 46.53 100 VAL A N 1
ATOM 808 C CA . VAL A 1 100 ? -1.621 19.627 5.484 1.00 46.53 100 VAL A CA 1
ATOM 809 C C . VAL A 1 100 ? -2.033 19.076 6.844 1.00 46.53 100 VAL A C 1
ATOM 811 O O . VAL A 1 100 ? -1.298 18.245 7.388 1.00 46.53 100 VAL A O 1
ATOM 814 N N . PRO A 1 101 ? -3.141 19.539 7.455 1.00 47.53 101 PRO A N 1
ATOM 815 C CA . PRO A 1 101 ? -3.598 18.968 8.708 1.00 47.53 101 PRO A CA 1
ATOM 816 C C . PRO A 1 101 ? -3.797 17.478 8.454 1.00 47.53 101 PRO A C 1
ATOM 818 O O . PRO A 1 101 ? -4.693 17.077 7.702 1.00 47.53 101 PRO A O 1
ATOM 821 N N . THR A 1 102 ? -2.906 16.660 9.017 1.00 58.34 102 THR A N 1
ATOM 822 C CA . THR A 1 102 ? -2.996 15.210 8.928 1.00 58.34 102 THR A CA 1
ATOM 823 C C . THR A 1 102 ? -4.378 14.869 9.450 1.00 58.34 102 THR A C 1
ATOM 825 O O . THR A 1 102 ? -4.725 15.180 10.590 1.00 58.34 102 THR A O 1
ATOM 828 N N . LYS A 1 103 ? -5.240 14.361 8.562 1.00 69.69 103 LYS A N 1
ATOM 829 C CA . LYS A 1 103 ? -6.641 14.106 8.894 1.00 69.69 103 LYS A CA 1
ATOM 830 C C . LYS A 1 103 ? -6.640 13.171 10.096 1.00 69.69 103 LYS A C 1
ATOM 832 O O . LYS A 1 103 ? -6.299 11.997 9.949 1.00 69.69 103 LYS A O 1
ATOM 837 N N . VAL A 1 104 ? -6.976 13.712 11.272 1.00 64.00 104 VAL A N 1
ATOM 838 C CA . VAL A 1 104 ? -7.016 12.964 12.530 1.00 64.00 104 VAL A CA 1
ATOM 839 C C . VAL A 1 104 ? -7.755 11.661 12.281 1.00 64.00 104 VAL A C 1
ATOM 841 O O . VAL A 1 104 ? -8.897 11.647 11.804 1.00 64.00 104 VAL A O 1
ATOM 844 N N . SER A 1 105 ? -7.068 10.548 12.536 1.00 76.25 105 SER A N 1
ATOM 845 C CA . SER A 1 105 ? -7.609 9.226 12.246 1.00 76.25 105 SER A CA 1
ATOM 846 C C . SER A 1 105 ? -8.954 9.063 12.944 1.00 76.25 105 SER A C 1
ATOM 848 O O . SER A 1 105 ? -9.147 9.508 14.075 1.00 76.25 105 SER A O 1
ATOM 850 N N . ARG A 1 106 ? -9.897 8.351 12.322 1.00 73.44 106 ARG A N 1
ATOM 851 C CA . ARG A 1 106 ? -11.194 8.050 12.950 1.00 73.44 106 ARG A CA 1
ATOM 852 C C . ARG A 1 106 ? -11.025 7.366 14.316 1.00 73.44 106 ARG A C 1
ATOM 854 O O . ARG A 1 106 ? -11.881 7.526 15.181 1.00 73.44 106 ARG A O 1
ATOM 861 N N . ALA A 1 107 ? -9.933 6.624 14.521 1.00 72.50 107 ALA A N 1
ATOM 862 C CA . ALA A 1 107 ? -9.577 6.040 15.813 1.00 72.50 107 ALA A CA 1
ATOM 863 C C . ALA A 1 107 ? -9.089 7.095 16.819 1.00 72.50 107 ALA A C 1
ATOM 865 O O . ALA A 1 107 ? -9.481 7.051 17.982 1.00 72.50 107 ALA A O 1
ATOM 866 N N . GLN A 1 108 ? -8.292 8.058 16.360 1.00 83.56 108 GLN A N 1
ATOM 867 C CA . GLN A 1 108 ? -7.822 9.181 17.164 1.00 83.56 108 GLN A CA 1
ATOM 868 C C . GLN A 1 108 ? -8.999 10.065 17.598 1.00 83.56 108 GLN A C 1
ATOM 870 O O . GLN A 1 108 ? -9.204 10.246 18.790 1.00 83.56 108 GLN A O 1
ATOM 875 N N . LYS A 1 109 ? -9.896 10.424 16.669 1.00 84.62 109 LYS A N 1
ATOM 876 C CA . LYS A 1 109 ? -11.130 11.172 16.966 1.00 84.62 109 LYS A CA 1
ATOM 877 C C . LYS A 1 109 ? -12.045 10.453 17.970 1.00 84.62 109 LYS A C 1
ATOM 879 O O . LYS A 1 109 ? -12.725 11.089 18.768 1.00 84.62 109 LYS A O 1
ATOM 884 N N . ARG A 1 110 ? -12.076 9.111 17.957 1.00 85.50 110 ARG A N 1
ATOM 885 C CA . ARG A 1 110 ? -12.809 8.307 18.959 1.00 85.50 110 ARG A CA 1
ATOM 886 C C . ARG A 1 110 ? -12.149 8.352 20.340 1.00 85.50 110 ARG A C 1
ATOM 888 O O . ARG A 1 110 ? -12.872 8.420 21.329 1.00 85.50 110 ARG A O 1
ATOM 895 N N . ARG A 1 111 ? -10.813 8.299 20.410 1.00 88.94 111 ARG A N 1
ATOM 896 C CA . ARG A 1 111 ? -10.055 8.425 21.668 1.00 88.94 111 ARG A CA 1
ATOM 897 C C . ARG A 1 111 ? -10.206 9.827 22.254 1.00 88.94 111 ARG A C 1
ATOM 899 O O . ARG A 1 111 ? -10.610 9.937 23.402 1.00 88.94 111 ARG A O 1
ATOM 906 N N . GLU A 1 112 ? -10.019 10.858 21.435 1.00 89.44 112 GLU A N 1
ATOM 907 C CA . GLU A 1 112 ? -10.181 12.268 21.812 1.00 89.44 112 GLU A CA 1
ATOM 908 C C . GLU A 1 112 ? -11.602 12.565 22.306 1.00 89.44 112 GLU A C 1
ATOM 910 O O . GLU A 1 112 ? -11.768 13.199 23.342 1.00 89.44 112 GLU A O 1
ATOM 915 N N . LYS A 1 113 ? -12.644 12.038 21.639 1.00 90.50 113 LYS A N 1
ATOM 916 C CA . LYS A 1 113 ? -14.032 12.180 22.114 1.00 90.50 113 LYS A CA 1
ATOM 917 C C . LYS A 1 113 ? -14.240 11.538 23.493 1.00 90.50 113 LYS A C 1
ATOM 919 O O . LYS A 1 113 ? -14.903 12.129 24.339 1.00 90.50 113 LYS A O 1
ATOM 924 N N . LYS A 1 114 ? -13.680 10.343 23.721 1.00 91.44 114 LYS A N 1
ATOM 925 C CA . LYS A 1 114 ? -13.771 9.645 25.015 1.00 91.44 114 LYS A CA 1
ATOM 926 C C . LYS A 1 114 ? -13.024 10.403 26.115 1.00 91.44 114 LYS A C 1
ATOM 928 O O . LYS A 1 114 ? -13.526 10.509 27.227 1.00 91.44 114 LYS A O 1
ATOM 933 N N . GLU A 1 115 ? -11.840 10.916 25.803 1.00 87.00 115 GLU A N 1
ATOM 934 C CA . GLU A 1 115 ? -11.015 11.682 26.736 1.00 87.00 115 GLU A CA 1
ATOM 935 C C . GLU A 1 115 ? -11.661 13.025 27.095 1.00 87.00 115 GLU A C 1
ATOM 937 O O . GLU A 1 115 ? -11.693 13.401 28.263 1.00 87.00 115 GLU A O 1
ATOM 942 N N . HIS A 1 116 ? -12.248 13.711 26.112 1.00 90.69 116 HIS A N 1
ATOM 943 C CA . HIS A 1 116 ? -12.987 14.949 26.336 1.00 90.69 116 HIS A CA 1
ATOM 944 C C . HIS A 1 116 ? -14.176 14.736 27.278 1.00 90.69 116 HIS A C 1
ATOM 946 O O . HIS A 1 116 ? -14.316 15.453 28.265 1.00 90.69 116 HIS A O 1
ATOM 952 N N . GLU A 1 117 ? -15.005 13.722 27.015 1.00 87.25 117 GLU A N 1
ATOM 953 C CA . GLU A 1 117 ? -16.161 13.414 27.863 1.00 87.25 117 GLU A CA 1
ATOM 954 C C . GLU A 1 117 ? -15.738 13.004 29.285 1.00 87.25 117 GLU A C 1
ATOM 956 O O . GLU A 1 117 ? -16.384 13.390 30.258 1.00 87.25 117 GLU A O 1
ATOM 961 N N . ALA A 1 118 ? -14.633 12.264 29.427 1.00 88.31 118 ALA A N 1
ATOM 962 C CA . ALA A 1 118 ? -14.081 11.912 30.735 1.00 88.31 118 ALA A CA 1
ATOM 963 C C . ALA A 1 118 ? -13.622 13.156 31.511 1.00 88.31 118 ALA A C 1
ATOM 965 O O . ALA A 1 118 ? -13.978 13.311 32.678 1.00 88.31 118 ALA A O 1
ATOM 966 N N . ARG A 1 119 ? -12.913 14.072 30.844 1.00 88.69 119 ARG A N 1
ATOM 967 C CA . ARG A 1 119 ? -12.433 15.325 31.437 1.00 88.69 119 ARG A CA 1
ATOM 968 C C . ARG A 1 119 ? -13.583 16.230 31.879 1.00 88.69 119 ARG A C 1
ATOM 970 O O . ARG A 1 119 ? -13.506 16.840 32.939 1.00 88.69 119 ARG A O 1
ATOM 977 N N . GLU A 1 120 ? -14.657 16.324 31.097 1.00 90.50 120 GLU A N 1
ATOM 978 C CA . GLU A 1 120 ? -15.838 17.105 31.491 1.00 90.50 120 GLU A CA 1
ATOM 979 C C . GLU A 1 120 ? -16.575 16.493 32.684 1.00 90.50 120 GLU A C 1
ATOM 981 O O . GLU A 1 120 ? -16.985 17.218 33.592 1.00 90.50 120 GLU A O 1
ATOM 986 N N . ARG A 1 121 ? -16.707 15.161 32.730 1.00 87.62 121 ARG A N 1
ATOM 987 C CA . ARG A 1 121 ? -17.290 14.477 33.893 1.00 87.62 121 ARG A CA 1
ATOM 988 C C . ARG A 1 121 ? -16.460 14.701 35.151 1.00 87.62 121 ARG A C 1
ATOM 990 O O . ARG A 1 121 ? -17.031 15.003 36.193 1.00 87.62 121 ARG A O 1
ATOM 997 N N . GLU A 1 122 ? -15.140 14.586 35.052 1.00 88.75 122 GLU A N 1
ATOM 998 C CA . GLU A 1 122 ? -14.229 14.815 36.174 1.00 88.75 122 GLU A CA 1
ATOM 999 C C . GLU A 1 122 ? -14.313 16.257 36.681 1.00 88.75 122 GLU A C 1
ATOM 1001 O O . GLU A 1 122 ? -14.473 16.469 37.880 1.00 88.75 122 GLU A O 1
ATOM 1006 N N . LYS A 1 123 ? -14.337 17.247 35.779 1.00 89.19 123 LYS A N 1
ATOM 1007 C CA . LYS A 1 123 ? -14.559 18.653 36.151 1.00 89.19 123 LYS A CA 1
ATOM 1008 C C . LYS A 1 123 ? -15.879 18.860 36.894 1.00 89.19 123 LYS A C 1
ATOM 1010 O O . LYS A 1 123 ? -15.896 19.548 37.908 1.00 89.19 123 LYS A O 1
ATOM 1015 N N . ARG A 1 124 ? -16.971 18.239 36.434 1.00 86.69 124 ARG A N 1
ATOM 1016 C CA . ARG A 1 124 ? -18.284 18.343 37.093 1.00 86.69 124 ARG A CA 1
ATOM 1017 C C . ARG A 1 124 ? -18.289 17.707 38.484 1.00 86.69 124 ARG A C 1
ATOM 1019 O O . ARG A 1 124 ? -18.917 18.244 39.391 1.00 86.69 124 ARG A O 1
ATOM 1026 N N . ILE A 1 125 ? -17.603 16.575 38.649 1.00 83.25 125 ILE A N 1
ATOM 1027 C CA . ILE A 1 125 ? -17.437 15.918 39.953 1.00 83.25 125 ILE A CA 1
ATOM 1028 C C . ILE A 1 125 ? -16.609 16.805 40.884 1.00 83.25 125 ILE A C 1
ATOM 1030 O O . ILE A 1 125 ? -16.992 16.978 42.035 1.00 83.25 125 ILE A O 1
ATOM 1034 N N . LEU A 1 126 ? -15.517 17.393 40.389 1.00 85.56 126 LEU A N 1
ATOM 1035 C CA . LEU A 1 126 ? -14.646 18.261 41.176 1.00 85.56 126 LEU A CA 1
ATOM 1036 C C . LEU A 1 126 ? -15.372 19.530 41.639 1.00 85.56 126 LEU A C 1
ATOM 1038 O O . LEU A 1 126 ? -15.320 19.856 42.817 1.00 85.56 126 LEU A O 1
ATOM 1042 N N . GLU A 1 127 ? -16.113 20.194 40.750 1.00 85.50 127 GLU A N 1
ATOM 1043 C CA . GLU A 1 127 ? -16.896 21.389 41.089 1.00 85.50 127 GLU A CA 1
ATOM 1044 C C . GLU A 1 127 ? -17.997 21.072 42.115 1.00 85.50 127 GLU A C 1
ATOM 1046 O O . GLU A 1 127 ? -18.234 21.832 43.053 1.00 85.50 127 GLU A O 1
ATOM 1051 N N . GLN A 1 128 ? -18.669 19.924 41.972 1.00 79.50 128 GLN A N 1
ATOM 1052 C CA . GLN A 1 128 ? -19.635 19.466 42.972 1.00 79.50 128 GLN A CA 1
ATOM 1053 C C . GLN A 1 128 ? -18.958 19.104 44.295 1.00 79.50 128 GLN A C 1
ATOM 1055 O O . GLN A 1 128 ? -19.522 19.382 45.347 1.00 79.50 128 GLN A O 1
ATOM 1060 N N . ALA A 1 129 ? -17.765 18.509 44.268 1.00 81.19 129 ALA A N 1
ATOM 1061 C CA . ALA A 1 129 ? -16.996 18.204 45.467 1.00 81.19 129 ALA A CA 1
ATOM 1062 C C . ALA A 1 129 ? -16.526 19.479 46.183 1.00 81.19 129 ALA A C 1
ATOM 1064 O O . ALA A 1 129 ? -16.571 19.519 47.406 1.00 81.19 129 ALA A O 1
ATOM 1065 N N . GLU A 1 130 ? -16.143 20.524 45.449 1.00 80.25 130 GLU A N 1
ATOM 1066 C CA . GLU A 1 130 ? -15.774 21.834 45.996 1.00 80.25 130 GLU A CA 1
ATOM 1067 C C . GLU A 1 130 ? -16.985 22.539 46.623 1.00 80.25 130 GLU A C 1
ATOM 1069 O O . GLU A 1 130 ? -16.944 22.917 47.791 1.00 80.25 130 GLU A O 1
ATOM 1074 N N . LYS A 1 131 ? -18.127 22.572 45.927 1.00 77.44 131 LYS A N 1
ATOM 1075 C CA . LYS A 1 131 ? -19.390 23.088 46.490 1.00 77.44 131 LYS A CA 1
ATOM 1076 C C . LYS A 1 131 ? -19.872 22.289 47.703 1.00 77.44 131 LYS A C 1
ATOM 1078 O O . LYS A 1 131 ? -20.400 22.859 48.651 1.00 77.44 131 LYS A O 1
ATOM 1083 N N . ASN A 1 132 ? -19.691 20.969 47.693 1.00 75.62 132 ASN A N 1
ATOM 1084 C CA . ASN A 1 132 ? -20.029 20.110 48.829 1.00 75.62 132 ASN A CA 1
ATOM 1085 C C . ASN A 1 132 ? -19.035 20.268 49.989 1.00 75.62 132 ASN A C 1
ATOM 1087 O O . ASN A 1 132 ? -19.440 20.119 51.139 1.00 75.62 132 ASN A O 1
ATOM 1091 N N . ARG A 1 133 ? -17.762 20.579 49.704 1.00 71.12 133 ARG A N 1
ATOM 1092 C CA . ARG A 1 133 ? -16.739 20.916 50.705 1.00 71.12 133 ARG A CA 1
ATOM 1093 C C . ARG A 1 133 ? -17.095 22.204 51.443 1.00 71.12 133 ARG A C 1
ATOM 1095 O O . ARG A 1 133 ? -16.880 22.271 52.645 1.00 71.12 133 ARG A O 1
ATOM 1102 N N . GLU A 1 134 ? -17.645 23.188 50.743 1.00 70.50 134 GLU A N 1
ATOM 1103 C CA . GLU A 1 134 ? -18.111 24.457 51.322 1.00 70.50 134 GLU A CA 1
ATOM 1104 C C . GLU A 1 134 ? -19.522 24.362 51.936 1.00 70.50 134 GLU A C 1
ATOM 1106 O O . GLU A 1 134 ? -20.027 25.326 52.508 1.00 70.50 134 GLU A O 1
ATOM 1111 N N . GLY A 1 135 ? -20.178 23.202 51.831 1.00 66.25 135 GLY A N 1
ATOM 1112 C CA . GLY A 1 135 ? -21.506 22.970 52.381 1.00 66.25 135 GLY A CA 1
ATOM 1113 C C . GLY A 1 135 ? -21.487 22.610 53.877 1.00 66.25 135 GLY A C 1
ATOM 1114 O O . GLY A 1 135 ? -20.577 21.920 54.341 1.00 66.25 135 GLY A O 1
ATOM 1115 N N . PRO A 1 136 ? -22.553 22.937 54.634 1.00 64.75 136 PRO A N 1
ATOM 1116 C CA . PRO A 1 136 ? -22.643 22.739 56.091 1.00 64.75 136 PRO A CA 1
ATOM 1117 C C . PRO A 1 136 ? -22.654 21.266 56.554 1.00 64.75 136 PRO A C 1
ATOM 1119 O O . PRO A 1 136 ? -22.809 20.982 57.735 1.00 64.75 136 PRO A O 1
ATOM 1122 N N . ARG A 1 137 ? -22.511 20.298 55.636 1.00 62.31 137 ARG A N 1
ATOM 1123 C CA . ARG A 1 137 ? -22.385 18.859 55.935 1.00 62.31 137 ARG A CA 1
ATOM 1124 C C . ARG A 1 137 ? -20.941 18.392 56.157 1.00 62.31 137 ARG A C 1
ATOM 1126 O O . ARG A 1 137 ? -20.764 17.276 56.633 1.00 62.31 137 ARG A O 1
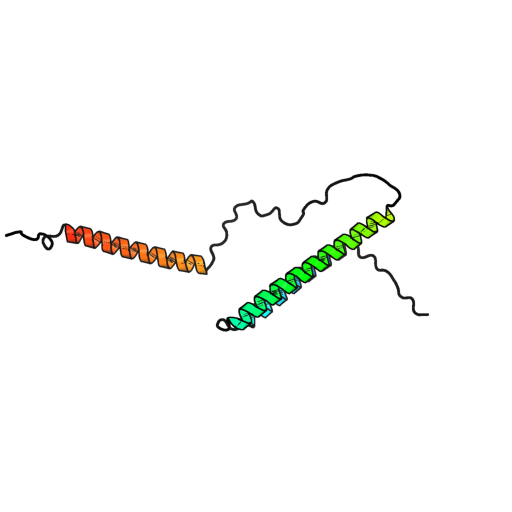ATOM 1133 N N . MET A 1 138 ? -19.942 19.193 55.780 1.00 58.28 138 MET A N 1
ATOM 1134 C CA . MET A 1 138 ? -18.513 18.864 55.914 1.00 58.28 138 MET A CA 1
ATOM 1135 C C . MET A 1 138 ? -17.832 19.596 57.079 1.00 58.28 138 MET A C 1
ATOM 1137 O O . MET A 1 138 ? -16.670 19.311 57.369 1.00 58.28 138 MET A O 1
ATOM 1141 N N . GLU A 1 139 ? -18.543 20.490 57.776 1.00 57.88 139 GLU A N 1
ATOM 1142 C CA . GLU A 1 139 ? -18.129 20.963 59.098 1.00 57.88 139 GLU A CA 1
ATOM 1143 C C . GLU A 1 139 ? -18.215 19.785 60.071 1.00 57.88 139 GLU A C 1
ATOM 1145 O O . GLU A 1 139 ? -19.235 19.522 60.707 1.00 57.88 139 GLU A O 1
ATOM 1150 N N . ILE A 1 140 ? -17.121 19.029 60.163 1.00 60.72 140 ILE A N 1
ATOM 1151 C CA . ILE A 1 140 ? -16.861 18.197 61.328 1.00 60.72 140 ILE A CA 1
ATOM 1152 C C . ILE A 1 140 ? -16.715 19.185 62.482 1.00 60.72 140 ILE A C 1
ATOM 1154 O O . ILE A 1 140 ? -15.668 19.803 62.668 1.00 60.72 140 ILE A O 1
ATOM 1158 N N . VAL A 1 141 ? -17.810 19.373 63.213 1.00 59.25 141 VAL A N 1
ATOM 1159 C CA . VAL A 1 141 ? -17.802 20.022 64.516 1.00 59.25 141 VAL A CA 1
ATOM 1160 C C . VAL A 1 141 ? -16.907 19.157 65.399 1.00 59.25 141 VAL A C 1
ATOM 1162 O O . VAL A 1 141 ? -17.307 18.076 65.830 1.00 59.25 141 VAL A O 1
ATOM 1165 N N . TYR A 1 142 ? -15.666 19.592 65.603 1.00 60.53 142 TYR A N 1
ATOM 1166 C CA . TYR A 1 142 ? -14.833 19.058 66.670 1.00 60.53 142 TYR A CA 1
ATOM 1167 C C . TYR A 1 142 ? -15.468 19.518 67.987 1.00 60.53 142 TYR A C 1
ATOM 1169 O O . TYR A 1 142 ? -15.367 20.692 68.343 1.00 60.53 142 TYR A O 1
ATOM 1177 N N . ILE A 1 143 ? -16.201 18.606 68.634 1.00 57.34 143 ILE A N 1
ATOM 1178 C CA . ILE A 1 143 ? -16.653 18.722 70.029 1.00 57.34 143 ILE A CA 1
ATOM 1179 C C . ILE A 1 143 ? -15.538 18.204 70.932 1.00 57.34 143 ILE A C 1
ATOM 1181 O O . ILE A 1 143 ? -14.979 17.132 70.597 1.00 57.34 143 ILE A O 1
#

Secondary structure (DSSP, 8-state):
-----------HHHHHHHHHHHHHHHHHHHHHHHHHS-TT-HHHHHHHHHHHHHHHHHHHHHHHHHHHHHHHHHHHHTTT-----------S-----S-------HHHHHHHHHHHHHHHHHHHHHHHHHHHHTSTTS-----

Organism: Rhynchophorus ferrugineus (NCBI:txid354439)